Protein AF-A0A4V6J145-F1 (afdb_monomer)

Structure (mmCIF, N/CA/C/O backbone):
data_AF-A0A4V6J145-F1
#
_entry.id   AF-A0A4V6J145-F1
#
loop_
_atom_site.group_PDB
_atom_site.id
_atom_site.type_symbol
_atom_site.label_atom_id
_atom_site.label_alt_id
_atom_site.label_comp_id
_atom_site.label_asym_id
_atom_site.label_entity_id
_atom_site.label_seq_id
_atom_site.pdbx_PDB_ins_code
_atom_site.Cartn_x
_atom_site.Cartn_y
_atom_site.Cartn_z
_atom_site.occupancy
_atom_site.B_iso_or_equiv
_atom_site.auth_seq_id
_atom_site.auth_comp_id
_atom_site.auth_asym_id
_atom_site.auth_atom_id
_atom_site.pdbx_PDB_model_num
ATOM 1 N N . MET A 1 1 ? -6.367 24.114 -3.420 1.00 36.88 1 MET A N 1
ATOM 2 C CA . MET A 1 1 ? -6.242 22.857 -2.656 1.00 36.88 1 MET A CA 1
ATOM 3 C C . MET A 1 1 ? -6.137 21.725 -3.662 1.00 36.88 1 MET A C 1
ATOM 5 O O . MET A 1 1 ? -7.148 21.354 -4.236 1.00 36.88 1 MET A O 1
ATOM 9 N N . ASN A 1 2 ? -4.920 21.272 -3.963 1.00 49.28 2 ASN A N 1
ATOM 10 C CA . ASN A 1 2 ? -4.674 20.117 -4.842 1.00 49.28 2 ASN A CA 1
ATOM 11 C C . ASN A 1 2 ? -3.720 19.115 -4.160 1.00 49.28 2 ASN A C 1
ATOM 13 O O . ASN A 1 2 ? -3.048 18.320 -4.813 1.00 49.28 2 ASN A O 1
ATOM 17 N N . ASP A 1 3 ? -3.641 19.196 -2.829 1.00 46.34 3 ASP A N 1
ATOM 18 C CA . ASP A 1 3 ? -2.774 18.379 -1.993 1.00 46.34 3 ASP A CA 1
ATOM 19 C C . ASP A 1 3 ? -3.553 17.126 -1.585 1.00 46.34 3 ASP A C 1
ATOM 21 O O . ASP A 1 3 ? -4.634 17.217 -1.005 1.00 46.34 3 ASP A O 1
ATOM 25 N N . GLY A 1 4 ? -3.036 15.955 -1.958 1.00 54.66 4 GLY A N 1
ATOM 26 C CA . GLY A 1 4 ? -3.660 14.653 -1.686 1.00 54.66 4 GLY A CA 1
ATOM 27 C C . GLY A 1 4 ? -3.615 13.670 -2.859 1.00 54.66 4 GLY A C 1
ATOM 28 O O . GLY A 1 4 ? -3.734 12.464 -2.650 1.00 54.66 4 GLY A O 1
ATOM 29 N N . ILE A 1 5 ? -3.377 14.143 -4.089 1.00 59.38 5 ILE A N 1
ATOM 30 C CA . ILE A 1 5 ? -3.300 13.273 -5.274 1.00 59.38 5 ILE A CA 1
ATOM 31 C C . ILE A 1 5 ? -1.866 12.763 -5.454 1.00 59.38 5 ILE A C 1
ATOM 33 O O . ILE A 1 5 ? -1.066 13.265 -6.248 1.00 59.38 5 ILE A O 1
ATOM 37 N N . THR A 1 6 ? -1.550 11.708 -4.713 1.00 62.00 6 THR A N 1
ATOM 38 C CA . THR A 1 6 ? -0.327 10.918 -4.883 1.00 62.00 6 THR A CA 1
ATOM 39 C C . THR A 1 6 ? -0.515 9.965 -6.058 1.00 62.00 6 THR A C 1
ATOM 41 O O . THR A 1 6 ? -0.659 8.789 -5.795 1.00 62.00 6 THR A O 1
ATOM 44 N N . GLN A 1 7 ? -0.614 10.469 -7.307 1.00 73.06 7 GLN A N 1
ATOM 45 C CA . GLN A 1 7 ? -0.845 9.681 -8.549 1.00 73.06 7 GLN A CA 1
ATOM 46 C C . GLN A 1 7 ? -0.241 8.268 -8.449 1.00 73.06 7 GLN A C 1
ATOM 48 O O . GLN A 1 7 ? 0.952 8.112 -8.715 1.00 73.06 7 GLN A O 1
ATOM 53 N N . PRO A 1 8 ? -1.020 7.274 -7.991 1.00 79.38 8 PRO A N 1
ATOM 54 C CA . PRO A 1 8 ? -0.438 6.015 -7.587 1.00 79.38 8 PRO A CA 1
ATOM 55 C C . PRO A 1 8 ? -0.488 5.056 -8.765 1.00 79.38 8 PRO A C 1
ATOM 57 O O . PRO A 1 8 ? -1.292 5.221 -9.687 1.00 79.38 8 PRO A O 1
ATOM 60 N N . PHE A 1 9 ? 0.352 4.035 -8.722 1.00 81.88 9 PHE A N 1
ATOM 61 C CA . PHE A 1 9 ? 0.341 2.991 -9.734 1.00 81.88 9 PHE A CA 1
ATOM 62 C C . PHE A 1 9 ? -0.592 1.871 -9.289 1.00 81.88 9 PHE A C 1
ATOM 64 O O . PHE A 1 9 ? -0.608 1.505 -8.116 1.00 81.88 9 PHE A O 1
ATOM 71 N N . LEU A 1 10 ? -1.373 1.327 -10.217 1.00 86.00 10 LEU A N 1
ATOM 72 C CA . LEU A 1 10 ? -2.077 0.068 -10.006 1.00 86.00 10 LEU A CA 1
ATOM 73 C C . LEU A 1 10 ? -1.182 -1.047 -10.546 1.00 86.00 10 LEU A C 1
ATOM 75 O O . LEU A 1 10 ? -0.978 -1.129 -11.756 1.00 86.00 10 LEU A O 1
ATOM 79 N N . CYS A 1 11 ? -0.642 -1.877 -9.658 1.00 83.56 11 CYS A N 1
ATOM 80 C CA . CYS A 1 11 ? 0.274 -2.952 -10.029 1.00 83.56 11 CYS A CA 1
ATOM 81 C C . CYS A 1 11 ? -0.318 -4.311 -9.681 1.00 83.56 11 CYS A C 1
ATOM 83 O O . CYS A 1 11 ? -0.888 -4.482 -8.607 1.00 83.56 11 CYS A O 1
ATOM 85 N N . SER A 1 12 ? -0.127 -5.286 -10.564 1.00 88.00 12 SER A N 1
ATOM 86 C CA . SER A 1 12 ? -0.385 -6.694 -10.264 1.00 88.00 12 SER A CA 1
ATOM 87 C C . SER A 1 12 ? 0.880 -7.341 -9.709 1.00 88.00 12 SER A C 1
ATOM 89 O O . SER A 1 12 ? 1.972 -7.108 -10.229 1.00 88.00 12 SER A O 1
ATOM 91 N N . CYS A 1 13 ? 0.735 -8.154 -8.669 1.00 85.50 13 CYS A N 1
ATOM 92 C CA . CYS A 1 13 ? 1.840 -8.846 -8.014 1.00 85.50 13 CYS A CA 1
ATOM 93 C C . CYS A 1 13 ? 1.794 -10.359 -8.279 1.00 85.50 13 CYS A C 1
ATOM 95 O O . CYS A 1 13 ? 0.816 -10.904 -8.791 1.00 85.50 13 CYS A O 1
ATOM 97 N N . GLN A 1 14 ? 2.888 -11.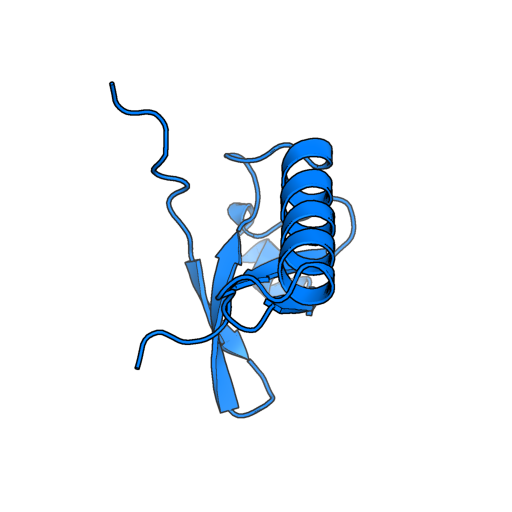047 -7.941 1.00 86.06 14 GLN A N 1
ATOM 98 C CA . GLN A 1 14 ? 3.063 -12.491 -8.165 1.00 86.06 14 GLN A CA 1
ATOM 99 C C . GLN A 1 14 ? 2.070 -13.365 -7.379 1.00 86.06 14 GLN A C 1
ATOM 101 O O . GLN A 1 14 ? 1.866 -14.525 -7.722 1.00 86.06 14 GLN A O 1
ATOM 106 N N . ASP A 1 15 ? 1.440 -12.809 -6.346 1.00 85.69 15 ASP A N 1
ATOM 107 C CA . ASP A 1 15 ? 0.370 -13.439 -5.570 1.00 85.69 15 ASP A CA 1
ATOM 108 C C . ASP A 1 15 ? -0.996 -13.424 -6.284 1.00 85.69 15 ASP A C 1
ATOM 110 O O . ASP A 1 15 ? -1.980 -13.933 -5.748 1.00 85.69 15 ASP A O 1
ATOM 114 N N . GLY A 1 16 ? -1.068 -12.847 -7.488 1.00 87.62 16 GLY A N 1
ATOM 115 C CA . GLY A 1 16 ? -2.292 -12.728 -8.275 1.00 87.62 16 GLY A CA 1
ATOM 116 C C . GLY A 1 16 ? -3.216 -11.593 -7.828 1.00 87.62 16 GLY A C 1
ATOM 117 O O . GLY A 1 16 ? -4.335 -11.500 -8.332 1.00 87.62 16 GLY A O 1
ATOM 118 N N . LEU A 1 17 ? -2.778 -10.731 -6.903 1.00 86.56 17 LEU A N 1
ATOM 119 C CA . LEU A 1 17 ? -3.546 -9.584 -6.421 1.00 86.56 17 LEU A CA 1
ATOM 120 C C . LEU A 1 17 ? -3.067 -8.274 -7.059 1.00 86.56 17 LEU A C 1
ATOM 122 O O . LEU A 1 17 ? -1.957 -8.171 -7.587 1.00 86.56 17 LEU A O 1
ATOM 126 N N . SER A 1 18 ? -3.925 -7.254 -6.996 1.00 85.81 18 SER A N 1
ATOM 127 C CA . SER A 1 18 ? -3.620 -5.902 -7.464 1.00 85.81 18 SER A CA 1
ATOM 128 C C . SER A 1 18 ? -3.505 -4.924 -6.300 1.00 85.81 18 SER A C 1
ATOM 130 O O . SER A 1 18 ? -4.329 -4.914 -5.385 1.00 85.81 18 SER A O 1
ATOM 132 N N . TYR A 1 19 ? -2.500 -4.061 -6.377 1.00 84.12 19 TYR A N 1
ATOM 133 C CA . TYR A 1 19 ? -2.098 -3.157 -5.315 1.00 84.12 19 TYR A CA 1
ATOM 134 C C . TYR A 1 19 ? -2.015 -1.717 -5.806 1.00 84.12 19 TYR A C 1
ATOM 136 O O . TYR A 1 19 ? -1.587 -1.451 -6.930 1.00 84.12 19 TYR A O 1
ATOM 144 N N . ILE A 1 20 ? -2.365 -0.781 -4.921 1.00 84.81 20 ILE A N 1
ATOM 145 C CA . ILE A 1 20 ? -2.097 0.641 -5.121 1.00 84.81 20 ILE A CA 1
ATOM 146 C C . ILE A 1 20 ? -0.707 0.939 -4.563 1.00 84.81 20 ILE A C 1
ATOM 148 O O . ILE A 1 20 ? -0.473 0.876 -3.352 1.00 84.81 20 ILE A O 1
ATOM 152 N N . VAL A 1 21 ? 0.210 1.256 -5.470 1.00 81.69 21 VAL A N 1
ATOM 153 C CA . VAL A 1 21 ? 1.633 1.446 -5.207 1.00 81.69 21 VAL A CA 1
ATOM 154 C C . VAL A 1 21 ? 1.963 2.921 -5.166 1.00 81.69 21 VAL A C 1
ATOM 156 O O . VAL A 1 21 ? 1.683 3.670 -6.108 1.00 81.69 21 VAL A O 1
ATOM 159 N N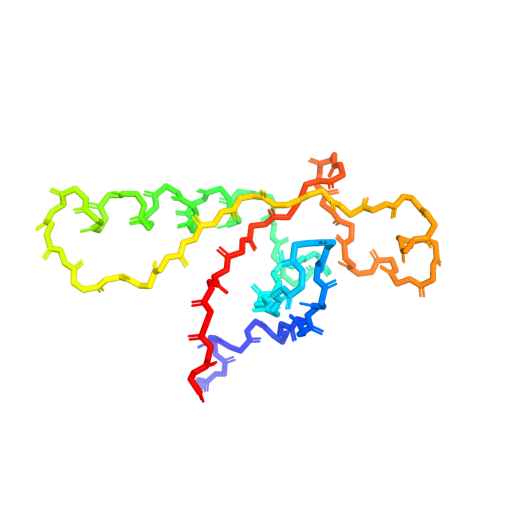 . LYS A 1 22 ? 2.616 3.328 -4.084 1.00 79.25 22 LYS A N 1
ATOM 160 C CA . LYS A 1 22 ? 3.135 4.679 -3.923 1.00 79.25 22 LYS A CA 1
ATOM 161 C C . LYS A 1 22 ? 4.655 4.650 -4.012 1.00 79.25 22 LYS A C 1
ATOM 163 O O . LYS A 1 22 ? 5.324 4.015 -3.199 1.00 79.25 22 LYS A O 1
ATOM 168 N N . GLY A 1 23 ? 5.180 5.343 -5.017 1.00 74.44 23 GLY A N 1
ATOM 169 C CA . GLY A 1 23 ? 6.607 5.434 -5.317 1.00 74.44 23 GLY A CA 1
ATOM 170 C C . GLY A 1 23 ? 7.095 6.876 -5.439 1.00 74.44 23 GLY A C 1
ATOM 171 O O . GLY A 1 23 ? 6.387 7.840 -5.125 1.00 74.44 23 GLY A O 1
ATOM 172 N N . ARG A 1 24 ? 8.336 7.023 -5.899 1.00 68.56 24 ARG A N 1
ATOM 173 C CA . ARG A 1 24 ? 8.910 8.316 -6.294 1.00 68.56 24 ARG A CA 1
ATOM 174 C C . ARG A 1 24 ? 8.350 8.749 -7.666 1.00 68.56 24 ARG A C 1
ATOM 176 O O . ARG A 1 24 ? 7.519 8.057 -8.235 1.00 68.56 24 ARG A O 1
ATOM 183 N N . PRO A 1 25 ? 8.664 9.956 -8.169 1.00 60.25 25 PRO A N 1
ATOM 184 C CA . PRO A 1 25 ? 9.294 11.098 -7.496 1.00 60.25 25 PRO A CA 1
ATOM 185 C C . PRO A 1 25 ? 8.367 11.845 -6.523 1.00 60.25 25 PRO A C 1
ATOM 187 O O . PRO A 1 25 ? 8.829 12.746 -5.829 1.00 60.25 25 PRO A O 1
ATOM 190 N N . LYS A 1 26 ? 7.073 11.504 -6.454 1.00 69.00 26 LYS A N 1
ATOM 191 C CA . LYS A 1 26 ? 6.080 12.316 -5.728 1.00 69.00 26 LYS A CA 1
ATOM 192 C C . LYS A 1 26 ? 6.155 12.241 -4.209 1.00 69.00 26 LYS A C 1
ATOM 194 O O . LYS A 1 26 ? 5.691 13.168 -3.554 1.00 69.00 26 LYS A O 1
ATOM 199 N N . LEU A 1 27 ? 6.709 11.162 -3.663 1.00 72.00 27 LEU A N 1
ATOM 200 C CA . LEU A 1 27 ? 6.874 10.988 -2.225 1.00 72.00 27 LEU A CA 1
ATOM 201 C C . LEU A 1 27 ? 8.345 10.805 -1.868 1.00 72.00 27 LEU A C 1
ATOM 203 O O . LEU A 1 27 ? 9.076 10.006 -2.460 1.00 72.00 27 LEU A O 1
ATOM 207 N N . ARG A 1 28 ? 8.780 11.537 -0.848 1.00 77.50 28 ARG A N 1
ATOM 208 C CA . ARG A 1 28 ? 10.066 11.333 -0.188 1.00 77.50 28 ARG A CA 1
ATOM 209 C C . ARG A 1 28 ? 10.021 10.024 0.594 1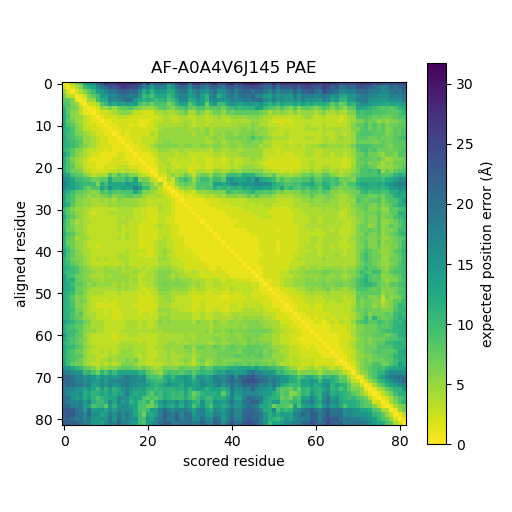.00 77.50 28 ARG A C 1
ATOM 211 O O . ARG A 1 28 ? 8.969 9.557 1.023 1.00 77.50 28 ARG A O 1
ATOM 218 N N . GLN A 1 29 ? 11.193 9.448 0.852 1.00 77.75 29 GLN A N 1
ATOM 219 C CA . GLN A 1 29 ? 11.287 8.209 1.635 1.00 77.75 29 GLN A CA 1
ATOM 220 C C . GLN A 1 29 ? 10.662 8.358 3.030 1.00 77.75 29 GLN A C 1
ATOM 222 O O . GLN A 1 29 ? 9.967 7.458 3.486 1.00 77.75 29 GLN A O 1
ATOM 227 N N . SER A 1 30 ? 10.867 9.503 3.685 1.00 82.69 30 SER A N 1
ATOM 228 C CA . SER A 1 30 ? 10.266 9.797 4.988 1.00 82.69 30 SER A CA 1
ATOM 229 C C . SER A 1 30 ? 8.737 9.804 4.950 1.00 82.69 30 SER A C 1
ATOM 2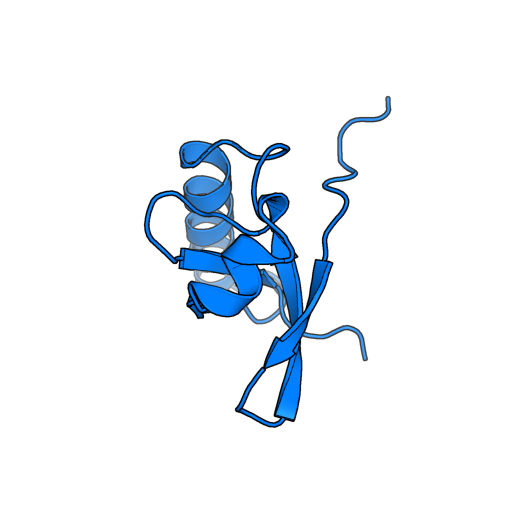31 O O . SER A 1 30 ? 8.114 9.414 5.930 1.00 82.69 30 SER A O 1
ATOM 233 N N . GLU A 1 31 ? 8.127 10.199 3.831 1.00 83.50 31 GLU A N 1
ATOM 234 C CA . GLU A 1 31 ? 6.670 10.227 3.664 1.00 83.50 31 GLU A CA 1
ATOM 235 C C . GLU A 1 31 ? 6.106 8.817 3.473 1.00 83.50 31 GLU A C 1
ATOM 237 O O . GLU A 1 31 ? 5.103 8.481 4.093 1.00 83.50 31 GLU A O 1
ATOM 242 N N . LEU A 1 32 ? 6.794 7.957 2.711 1.00 80.12 32 LEU A N 1
ATOM 243 C CA . LEU A 1 32 ? 6.433 6.538 2.585 1.00 80.12 32 LEU A CA 1
ATOM 244 C C . LEU A 1 32 ? 6.537 5.799 3.928 1.00 80.12 32 LEU A C 1
ATOM 246 O O . LEU A 1 32 ? 5.659 5.006 4.271 1.00 80.12 32 LEU A O 1
ATOM 250 N N . VAL A 1 33 ? 7.590 6.083 4.702 1.00 83.81 33 VAL A N 1
ATOM 251 C CA . VAL A 1 33 ? 7.777 5.524 6.050 1.00 83.81 33 VAL A CA 1
ATOM 252 C C . VAL A 1 33 ? 6.701 6.039 7.007 1.00 83.81 33 VAL A C 1
ATOM 254 O O . VAL A 1 33 ? 6.109 5.245 7.735 1.00 83.81 33 VAL A O 1
ATOM 257 N N . ALA A 1 34 ? 6.408 7.342 6.989 1.00 86.88 34 ALA A N 1
ATOM 258 C CA . ALA A 1 34 ? 5.352 7.925 7.810 1.00 86.88 34 ALA A CA 1
ATOM 259 C C . ALA A 1 34 ? 3.984 7.315 7.480 1.00 86.88 34 ALA A C 1
ATOM 261 O O . ALA A 1 34 ? 3.242 6.967 8.396 1.00 86.88 34 ALA A O 1
ATOM 262 N N . GLU A 1 35 ? 3.676 7.112 6.195 1.00 84.81 35 GLU A N 1
ATOM 263 C CA . GLU A 1 35 ? 2.442 6.453 5.769 1.00 84.81 35 GLU A CA 1
ATOM 264 C C . GLU A 1 35 ? 2.359 5.024 6.327 1.00 84.81 35 GLU A C 1
ATOM 266 O O . GLU A 1 35 ? 1.369 4.674 6.970 1.00 84.81 35 GLU A O 1
ATOM 271 N N . PHE A 1 36 ? 3.425 4.233 6.188 1.00 86.12 36 PHE A N 1
ATOM 272 C CA . PHE A 1 36 ? 3.472 2.859 6.695 1.00 86.12 36 PHE A CA 1
ATOM 273 C C . PHE A 1 36 ? 3.327 2.770 8.224 1.00 86.12 36 PHE A C 1
ATOM 275 O O . PHE A 1 36 ? 2.591 1.923 8.739 1.00 86.12 36 PHE A O 1
ATOM 282 N N . ILE A 1 37 ? 3.998 3.661 8.964 1.00 90.88 37 ILE A N 1
ATOM 283 C CA . ILE A 1 37 ? 3.889 3.737 10.428 1.00 90.88 37 ILE A CA 1
ATOM 284 C C . ILE A 1 37 ? 2.476 4.170 10.829 1.00 90.88 37 ILE A C 1
ATOM 286 O O . ILE A 1 37 ? 1.877 3.56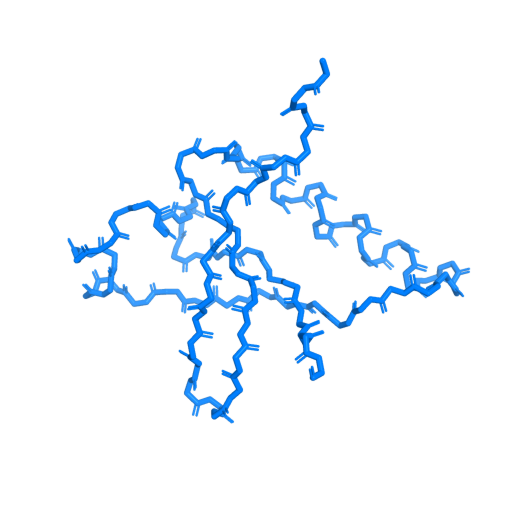2 11.713 1.00 90.88 37 ILE A O 1
ATOM 290 N N . SER A 1 38 ? 1.914 5.184 10.167 1.00 90.12 38 SER A N 1
ATOM 291 C CA . SER A 1 38 ? 0.568 5.681 10.466 1.00 90.12 38 SER A CA 1
ATOM 292 C C . SER A 1 38 ? -0.510 4.618 10.241 1.00 90.12 38 SER A C 1
ATOM 294 O O . SER A 1 38 ? -1.419 4.499 11.059 1.00 90.12 38 SER A O 1
ATOM 296 N N . ALA A 1 39 ? -0.371 3.788 9.202 1.00 88.94 39 ALA A N 1
ATOM 297 C CA . ALA A 1 39 ? -1.278 2.678 8.936 1.00 88.94 39 ALA A CA 1
ATOM 298 C C . ALA A 1 39 ? -1.192 1.597 10.030 1.00 88.94 39 ALA A C 1
ATOM 300 O O . ALA A 1 39 ? -2.218 1.110 10.512 1.00 88.94 39 ALA A O 1
ATOM 301 N N . HIS A 1 40 ? 0.021 1.281 10.503 1.00 92.12 40 HIS A N 1
ATOM 302 C CA . HIS A 1 40 ? 0.214 0.403 11.662 1.00 92.12 40 HIS A CA 1
ATOM 303 C C . HIS A 1 40 ? -0.435 0.959 12.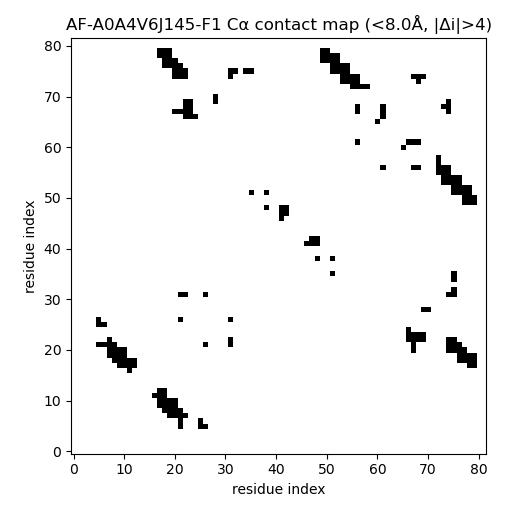928 1.00 92.12 40 HIS A C 1
ATOM 305 O O . HIS A 1 40 ? -1.133 0.220 13.623 1.00 92.12 40 HIS A O 1
ATOM 311 N N . LEU A 1 41 ? -0.227 2.245 13.215 1.00 95.19 41 LEU A N 1
ATOM 312 C CA . LEU A 1 41 ? -0.815 2.909 14.377 1.00 95.19 41 LEU A CA 1
ATOM 313 C C . LEU A 1 41 ? -2.344 2.903 14.304 1.00 95.19 41 LEU A C 1
ATOM 315 O O . LEU A 1 41 ? -2.991 2.511 15.269 1.00 95.19 41 LEU A O 1
ATOM 319 N N . ALA A 1 42 ? -2.927 3.255 13.156 1.00 93.56 42 ALA A N 1
ATOM 320 C CA . ALA A 1 42 ? -4.373 3.230 12.953 1.00 93.56 42 ALA A CA 1
ATOM 321 C C . ALA A 1 42 ? -4.961 1.836 13.221 1.00 93.56 42 ALA A C 1
ATOM 323 O O . ALA A 1 42 ? -5.946 1.716 13.949 1.00 93.56 42 ALA A O 1
ATOM 324 N N . ARG A 1 43 ? -4.306 0.779 12.718 1.00 92.62 43 ARG A N 1
ATOM 325 C CA . ARG A 1 43 ? -4.712 -0.608 12.977 1.00 92.62 43 ARG A CA 1
ATOM 326 C C . ARG A 1 43 ? -4.640 -0.967 14.464 1.00 92.62 43 ARG A C 1
ATOM 328 O O . ARG A 1 43 ? -5.558 -1.596 14.977 1.00 92.62 43 ARG A O 1
ATOM 335 N N . GLN A 1 44 ? -3.579 -0.558 15.164 1.00 95.69 44 GLN A N 1
ATOM 336 C CA . GLN A 1 44 ? -3.437 -0.799 16.608 1.00 95.69 44 GLN A CA 1
ATOM 337 C C . GLN A 1 44 ? -4.462 -0.026 17.446 1.00 95.69 44 GLN A C 1
ATOM 339 O O . GLN A 1 44 ? -4.885 -0.508 18.491 1.00 95.69 44 GLN A O 1
ATOM 344 N N . LEU A 1 45 ? -4.896 1.143 16.973 1.00 97.19 45 LEU A N 1
ATOM 345 C CA . LEU A 1 45 ? -5.961 1.936 17.589 1.00 97.19 45 LEU A CA 1
ATOM 346 C C . LEU A 1 45 ? -7.373 1.417 17.259 1.00 97.19 45 LEU A C 1
ATOM 348 O O . LEU A 1 45 ? -8.353 2.007 17.706 1.00 97.19 45 LEU A O 1
ATOM 352 N N . GLY A 1 46 ? -7.499 0.342 16.472 1.00 95.69 46 GLY A N 1
ATOM 353 C CA . GLY A 1 46 ? -8.791 -0.205 16.052 1.00 95.69 46 GLY A CA 1
ATOM 354 C C . GLY A 1 46 ? -9.538 0.676 15.046 1.00 95.69 46 GLY A C 1
ATOM 355 O O . GLY A 1 46 ? -10.745 0.516 14.869 1.00 95.69 46 GLY A O 1
ATOM 356 N N . LEU A 1 47 ? -8.847 1.615 14.392 1.00 94.44 47 LEU A N 1
ATOM 357 C CA . LEU A 1 47 ? -9.446 2.442 13.352 1.00 94.44 47 LEU A CA 1
ATOM 358 C C . LEU A 1 47 ? -9.630 1.624 12.065 1.00 94.44 47 LEU A C 1
ATOM 360 O O . LEU A 1 47 ? -8.759 0.814 11.727 1.00 94.44 47 LEU A O 1
ATOM 364 N N . PRO A 1 48 ? -10.707 1.867 11.295 1.00 88.56 48 PRO A N 1
ATOM 365 C CA . PRO A 1 48 ? -10.844 1.312 9.958 1.00 88.56 48 PRO A CA 1
ATOM 366 C C . PRO A 1 48 ? -9.651 1.725 9.091 1.00 88.56 48 PRO A C 1
ATOM 368 O O . PRO A 1 48 ? -9.463 2.898 8.769 1.00 88.56 48 PRO A O 1
ATOM 371 N N . SER A 1 49 ? -8.842 0.747 8.707 1.00 82.69 49 SER A N 1
ATOM 372 C CA . SER A 1 49 ? -7.710 0.922 7.806 1.00 82.69 49 SER A CA 1
ATOM 373 C C . SER A 1 49 ? -7.717 -0.234 6.817 1.00 82.69 49 SER A C 1
ATOM 375 O O . SER A 1 49 ? -7.927 -1.370 7.242 1.00 82.69 49 SER A O 1
ATOM 377 N N . PRO A 1 50 ? -7.488 0.012 5.518 1.00 81.44 50 PRO A N 1
ATOM 378 C CA . PRO A 1 50 ? -7.273 -1.086 4.590 1.00 81.44 50 PRO A CA 1
ATOM 379 C C . PRO A 1 50 ? -5.980 -1.818 4.935 1.00 81.44 50 PRO A C 1
ATOM 381 O O . PRO A 1 50 ? -5.095 -1.258 5.596 1.00 81.44 50 PRO A O 1
ATOM 384 N N . ASP A 1 51 ? -5.871 -3.046 4.441 1.00 85.12 51 ASP A N 1
ATOM 385 C CA . ASP A 1 51 ? -4.631 -3.803 4.506 1.00 85.12 51 ASP A CA 1
ATOM 386 C C . ASP A 1 51 ? -3.519 -3.064 3.762 1.00 85.12 51 ASP A C 1
ATOM 388 O O . ASP A 1 51 ? -3.743 -2.338 2.789 1.00 85.12 51 ASP A O 1
ATOM 392 N N . PHE A 1 52 ? -2.295 -3.236 4.238 1.00 86.69 52 PHE A N 1
ATOM 393 C CA . PHE A 1 52 ? -1.130 -2.569 3.688 1.00 86.69 52 PHE A CA 1
ATOM 394 C C . PHE A 1 52 ? 0.098 -3.457 3.880 1.00 86.69 52 PHE A C 1
ATOM 396 O O . PHE A 1 52 ? 0.187 -4.235 4.833 1.00 86.69 52 PHE A O 1
ATOM 403 N N . CYS A 1 53 ? 1.044 -3.356 2.956 1.00 85.38 53 CYS A N 1
ATOM 404 C CA . CYS A 1 53 ? 2.276 -4.134 2.968 1.00 85.38 53 CYS A CA 1
ATOM 405 C C . CYS A 1 53 ? 3.409 -3.344 2.307 1.00 85.38 53 CYS A C 1
ATOM 407 O O . CYS A 1 53 ? 3.202 -2.268 1.744 1.00 85.38 53 CYS A O 1
ATOM 409 N N . ILE A 1 54 ? 4.623 -3.874 2.410 1.00 84.00 54 ILE A N 1
ATOM 410 C CA . ILE A 1 54 ? 5.762 -3.448 1.599 1.00 84.00 54 ILE A CA 1
ATOM 411 C C . ILE A 1 54 ? 5.906 -4.501 0.505 1.00 84.00 54 ILE A C 1
ATOM 413 O O . ILE A 1 54 ? 5.906 -5.691 0.818 1.00 84.00 54 ILE A O 1
ATOM 417 N N . VAL A 1 55 ? 6.044 -4.081 -0.749 1.00 79.56 55 VAL A N 1
ATOM 418 C CA . VAL A 1 55 ? 6.457 -4.969 -1.841 1.00 79.56 55 VAL A CA 1
ATOM 419 C C . VAL A 1 55 ? 7.777 -4.519 -2.439 1.00 79.56 55 VAL A C 1
ATOM 421 O O . VAL A 1 55 ? 8.165 -3.345 -2.378 1.00 79.56 55 VAL A O 1
ATOM 424 N N . GLU A 1 56 ? 8.451 -5.496 -3.019 1.00 81.81 56 GLU A N 1
ATOM 425 C CA . GLU A 1 56 ? 9.675 -5.317 -3.769 1.00 81.81 56 GLU A CA 1
ATOM 426 C C . GLU A 1 56 ? 9.348 -5.153 -5.256 1.00 81.81 56 GLU A C 1
ATOM 428 O O . GLU A 1 56 ? 8.547 -5.904 -5.815 1.00 81.81 56 GLU A O 1
ATOM 433 N N . VAL A 1 57 ? 9.955 -4.157 -5.897 1.00 81.06 57 VAL A N 1
ATOM 434 C CA . VAL A 1 57 ? 9.840 -3.939 -7.340 1.00 81.06 57 VAL A CA 1
ATOM 435 C C . VAL A 1 57 ? 11.131 -4.416 -7.996 1.00 81.06 57 VAL A C 1
ATOM 437 O O . VAL A 1 57 ? 12.217 -3.952 -7.644 1.00 81.06 57 VAL A O 1
ATOM 440 N N . GLY A 1 58 ? 11.007 -5.344 -8.947 1.00 83.81 58 GLY A N 1
ATOM 441 C CA . GLY A 1 58 ? 12.139 -5.879 -9.702 1.00 83.81 58 GLY A CA 1
ATOM 442 C C . GLY A 1 58 ? 12.905 -4.789 -10.455 1.00 83.81 58 GLY A C 1
ATOM 443 O O . GLY A 1 58 ? 12.330 -3.796 -10.906 1.00 83.81 58 GLY A O 1
ATOM 444 N N . ASN A 1 59 ? 14.222 -4.966 -10.588 1.00 83.75 59 ASN A N 1
ATOM 445 C CA . ASN A 1 59 ? 15.078 -4.003 -11.290 1.00 83.75 59 ASN A CA 1
ATOM 446 C C . ASN A 1 59 ? 14.693 -3.842 -12.767 1.00 83.75 59 ASN A C 1
ATOM 448 O O . ASN A 1 59 ? 14.805 -2.743 -13.299 1.00 83.75 59 ASN A O 1
ATOM 452 N N . ASP A 1 60 ? 14.218 -4.914 -13.397 1.00 87.12 60 ASP A N 1
ATOM 453 C CA . ASP A 1 60 ? 13.661 -4.917 -14.748 1.00 87.12 60 ASP A CA 1
ATOM 454 C C . ASP A 1 60 ? 12.456 -3.974 -14.846 1.00 87.12 60 ASP A C 1
ATOM 456 O O . ASP A 1 60 ? 12.417 -3.100 -15.705 1.00 87.12 60 ASP A O 1
ATOM 460 N N . ILE A 1 61 ? 11.512 -4.060 -13.906 1.00 85.06 61 ILE A N 1
ATOM 461 C CA . ILE A 1 61 ? 10.353 -3.160 -13.855 1.00 85.06 61 ILE A CA 1
ATOM 462 C C . ILE A 1 61 ? 10.798 -1.715 -13.606 1.00 85.06 61 ILE A C 1
ATOM 464 O O . ILE A 1 61 ? 10.266 -0.803 -14.231 1.00 85.06 61 ILE A O 1
ATOM 468 N N . ILE A 1 62 ? 11.780 -1.491 -12.726 1.00 83.75 62 ILE A N 1
ATOM 469 C CA . ILE A 1 62 ? 12.328 -0.152 -12.456 1.00 83.75 62 ILE A CA 1
ATOM 470 C C . ILE A 1 62 ? 13.001 0.438 -13.704 1.00 83.75 62 ILE A C 1
ATOM 472 O O . ILE A 1 62 ? 12.924 1.646 -13.914 1.00 83.75 62 ILE A O 1
ATOM 476 N N . GLU A 1 63 ? 13.646 -0.379 -14.537 1.00 86.25 63 GLU A N 1
ATOM 477 C CA . GLU A 1 63 ? 14.245 0.069 -15.799 1.00 86.25 63 GLU A CA 1
ATOM 478 C C . GLU A 1 63 ? 13.177 0.577 -16.780 1.00 86.25 63 GLU A C 1
ATOM 480 O O . GLU A 1 63 ? 13.348 1.638 -17.380 1.00 86.25 63 GLU A O 1
ATOM 485 N N . TYR A 1 64 ? 12.040 -0.121 -16.879 1.00 86.19 64 TYR A N 1
ATOM 486 C CA . TYR A 1 64 ? 10.903 0.312 -17.701 1.00 86.19 64 TYR A CA 1
ATOM 487 C C . TYR A 1 64 ? 10.089 1.457 -17.071 1.00 86.19 64 TYR A C 1
ATOM 489 O O . TYR A 1 64 ? 9.547 2.298 -17.789 1.00 86.19 64 TYR A O 1
ATOM 497 N N . MET A 1 65 ? 9.977 1.494 -15.741 1.00 82.88 65 MET A N 1
ATOM 498 C CA . MET A 1 65 ? 9.167 2.444 -14.969 1.00 82.88 65 MET A CA 1
ATOM 499 C C . MET A 1 65 ? 9.968 3.017 -13.785 1.00 82.88 65 MET A C 1
ATOM 501 O O . MET A 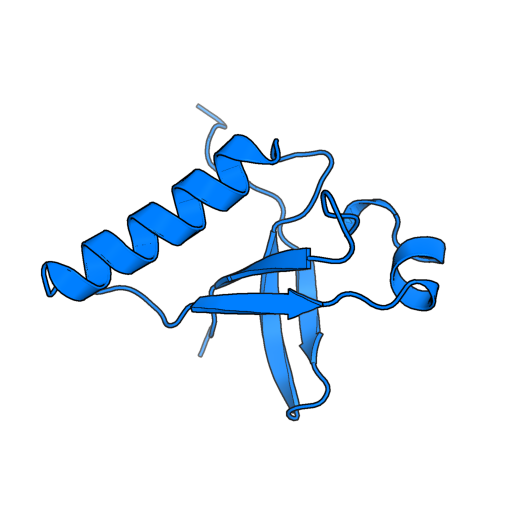1 65 ? 9.729 2.655 -12.627 1.00 82.88 65 MET A O 1
ATOM 505 N N . PRO A 1 66 ? 10.894 3.959 -14.041 1.00 80.31 66 PRO A N 1
ATOM 506 C CA . PRO A 1 66 ? 11.812 4.480 -13.024 1.00 80.31 66 PRO A CA 1
ATOM 507 C C . PRO A 1 66 ? 11.122 5.221 -11.872 1.00 80.31 66 PRO A C 1
ATOM 509 O O . PRO A 1 66 ? 11.694 5.335 -10.787 1.00 80.31 66 PRO A O 1
ATOM 512 N N . ASP A 1 67 ? 9.885 5.677 -12.061 1.00 77.88 67 ASP A N 1
ATOM 513 C CA . ASP A 1 67 ? 9.085 6.315 -11.011 1.00 77.88 67 ASP A CA 1
ATOM 514 C C . ASP A 1 67 ? 8.734 5.336 -9.871 1.00 77.88 67 ASP A C 1
ATOM 516 O O . ASP A 1 67 ? 8.662 5.717 -8.704 1.00 77.88 67 ASP A O 1
ATOM 520 N N . LEU A 1 68 ? 8.634 4.031 -10.143 1.00 76.62 68 LEU A N 1
ATOM 521 C CA . LEU A 1 68 ? 8.398 3.028 -9.094 1.00 76.62 68 LEU A CA 1
ATOM 522 C C . LEU A 1 68 ? 9.590 2.845 -8.139 1.00 76.62 68 LEU A C 1
ATOM 524 O O . LEU A 1 68 ? 9.484 2.126 -7.145 1.00 76.62 68 LEU A O 1
ATOM 528 N N . ARG A 1 69 ? 10.726 3.500 -8.401 1.00 73.75 69 ARG A N 1
ATOM 529 C CA . ARG A 1 69 ? 11.947 3.344 -7.616 1.00 73.75 69 ARG A CA 1
ATOM 530 C C . ARG A 1 69 ? 11.799 3.891 -6.193 1.00 73.75 69 ARG A C 1
ATOM 532 O O . ARG A 1 69 ? 11.736 5.100 -5.962 1.00 73.75 69 ARG A O 1
ATOM 539 N N . GLY A 1 70 ? 11.831 2.987 -5.221 1.00 64.00 70 GLY A N 1
ATOM 540 C CA . GLY A 1 70 ? 12.012 3.301 -3.807 1.00 64.00 70 GLY A CA 1
ATOM 541 C C . GLY A 1 70 ? 13.452 3.671 -3.431 1.00 64.00 70 GLY A C 1
ATOM 542 O O . GLY A 1 70 ? 14.367 3.672 -4.255 1.00 64.00 70 GLY A O 1
ATOM 543 N N . SER A 1 71 ? 13.669 3.992 -2.153 1.00 50.16 71 SER A N 1
ATOM 544 C CA . SER A 1 71 ? 15.020 4.049 -1.577 1.00 50.16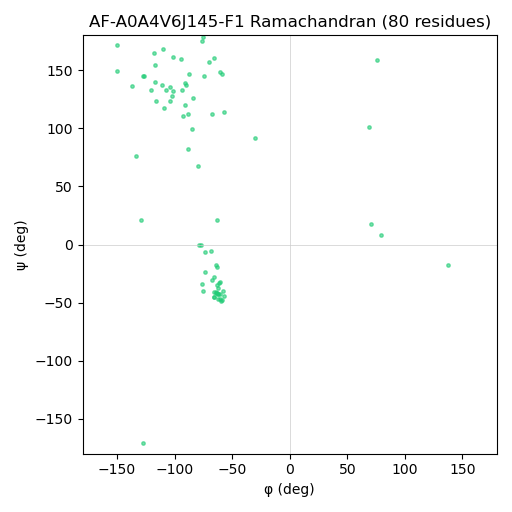 71 SER A CA 1
ATOM 545 C C . SER A 1 71 ? 15.394 2.633 -1.131 1.00 50.16 71 SER A C 1
ATOM 547 O O . SER A 1 71 ? 14.888 2.149 -0.119 1.00 50.16 71 SER A O 1
ATOM 549 N N . GLY A 1 72 ? 16.180 1.934 -1.956 1.00 51.69 72 GLY A N 1
ATOM 550 C CA . GLY A 1 72 ? 16.167 0.465 -2.003 1.00 51.69 72 GLY A CA 1
ATOM 551 C C . GLY A 1 72 ? 14.918 -0.021 -2.748 1.00 51.69 72 GLY A C 1
ATOM 552 O O . GLY A 1 72 ? 13.970 0.743 -2.883 1.00 51.69 72 GLY A O 1
ATOM 553 N N . SER A 1 73 ? 14.897 -1.243 -3.271 1.00 51.22 73 SER A N 1
ATOM 554 C CA . SER A 1 73 ? 13.855 -1.784 -4.172 1.00 51.22 73 SER A CA 1
ATOM 555 C C . SER A 1 73 ? 12.429 -1.893 -3.580 1.00 51.22 73 SER A C 1
ATOM 557 O O . SER A 1 73 ? 11.611 -2.659 -4.071 1.00 51.22 73 SER A O 1
ATOM 559 N N . TRP A 1 74 ? 12.117 -1.139 -2.527 1.00 50.81 74 TRP A N 1
ATOM 560 C CA . TRP A 1 74 ? 10.929 -1.213 -1.686 1.00 50.81 74 TRP A CA 1
ATOM 561 C C . TRP A 1 74 ? 9.976 -0.044 -1.946 1.00 50.81 74 TRP A C 1
ATOM 563 O O . TRP A 1 74 ? 10.385 1.119 -1.908 1.00 50.81 74 TRP A O 1
ATOM 573 N N . ALA A 1 75 ? 8.688 -0.330 -2.101 1.00 57.81 75 ALA A N 1
ATOM 574 C CA . ALA A 1 75 ? 7.627 0.677 -2.050 1.00 57.81 75 ALA A CA 1
ATOM 575 C C . ALA A 1 75 ? 6.653 0.386 -0.890 1.00 57.81 75 ALA A C 1
ATOM 577 O O . ALA A 1 75 ? 6.682 -0.687 -0.287 1.00 57.81 75 ALA A O 1
ATOM 578 N N . SER A 1 76 ? 5.821 1.363 -0.526 1.00 55.25 76 SER A N 1
ATOM 579 C CA . SER A 1 76 ? 4.763 1.188 0.481 1.00 55.25 76 SER A CA 1
ATOM 580 C C . SER A 1 76 ? 3.416 1.086 -0.229 1.00 55.25 76 SER A C 1
ATOM 582 O O . SER A 1 76 ? 3.157 1.841 -1.173 1.00 55.25 76 SER A O 1
ATOM 584 N N . PHE A 1 77 ? 2.578 0.137 0.190 1.00 65.06 77 PHE A N 1
ATOM 585 C CA . PHE A 1 77 ? 1.390 -0.276 -0.555 1.00 65.06 77 PHE A CA 1
ATOM 586 C C . PHE A 1 77 ? 0.141 -0.218 0.297 1.00 65.06 77 PHE A C 1
ATOM 588 O O . PHE A 1 77 ? 0.155 -0.565 1.476 1.00 65.06 77 PHE A O 1
ATOM 595 N N . ARG A 1 78 ? -0.968 0.138 -0.348 1.00 55.91 78 ARG A N 1
ATOM 596 C CA . ARG A 1 78 ? -2.314 0.064 0.217 1.00 55.91 78 ARG A CA 1
ATOM 597 C C . ARG A 1 78 ? -3.109 -0.942 -0.615 1.00 55.91 78 ARG A C 1
ATOM 599 O O . ARG A 1 78 ? -3.176 -0.807 -1.838 1.00 55.91 78 ARG A 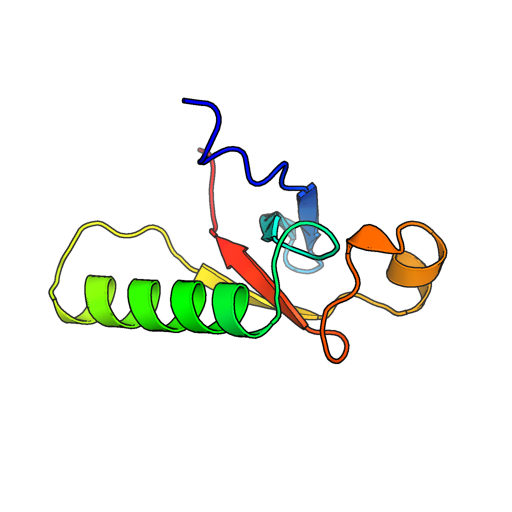O 1
ATOM 606 N N . ASN A 1 79 ? -3.658 -1.972 0.021 1.00 51.56 79 ASN A N 1
ATOM 607 C CA . ASN A 1 79 ? -4.394 -3.034 -0.657 1.00 51.56 79 ASN A CA 1
ATOM 608 C C . ASN A 1 79 ? -5.886 -2.679 -0.826 1.00 51.56 79 ASN A C 1
ATOM 610 O O . ASN A 1 79 ? -6.502 -2.050 0.036 1.00 51.56 79 ASN A O 1
ATOM 614 N N . LYS A 1 80 ? -6.408 -3.178 -1.950 1.00 45.12 80 LYS A N 1
ATOM 615 C CA . LYS A 1 80 ? -7.786 -3.461 -2.358 1.00 45.12 80 LYS A CA 1
ATOM 616 C C . LYS A 1 80 ? -8.741 -2.289 -2.602 1.00 45.12 80 LYS A C 1
ATOM 618 O O . LYS A 1 80 ? -9.370 -1.748 -1.697 1.00 45.12 80 LYS A O 1
ATOM 623 N N . ILE A 1 81 ? -8.924 -1.999 -3.891 1.00 41.62 81 ILE A N 1
ATOM 624 C CA . ILE A 1 81 ? -10.209 -1.547 -4.436 1.00 41.62 81 ILE A CA 1
ATOM 625 C C . ILE A 1 81 ? -11.013 -2.829 -4.720 1.00 41.62 81 ILE A C 1
ATOM 627 O O . ILE A 1 81 ? -10.470 -3.752 -5.328 1.00 41.62 81 ILE A O 1
ATOM 631 N N . TYR A 1 82 ? -12.231 -2.914 -4.179 1.00 38.41 82 TYR A N 1
ATOM 632 C CA . TYR A 1 82 ? -13.170 -4.025 -4.392 1.00 38.41 82 TYR A CA 1
ATOM 633 C C . TYR A 1 82 ? -13.716 -4.041 -5.817 1.00 38.41 82 TYR A C 1
ATOM 635 O O . TYR A 1 82 ? -13.924 -2.934 -6.365 1.00 38.41 82 TYR A O 1
#

Mean predicted aligned error: 7.09 Å

Sequence (82 aa):
MNDGITQPFLCSCQDGLSYIVKGRPKLRQSELVAEFISAHLARQLGLPSPDFCIVEVGNDIIEYMPDLRGSGSWASFRNKIY

Foldseek 3Di:
DPPDCQVWDFDQDPVRFTWTWRFDDSDDLVRQVVVVVVLVVCVVVVHDFADKDKDFDDPVVCVVPVRSDDPHRIIIIGDDDD

Secondary structure (DSSP, 8-state):
--TT----EEEE-TTS-EEEEE-TTTS-HHHHHHHHHHHHHHHHTT-----EEEEEPPHHHHHH-GGG--SSSEEEEEE---

Solvent-accessible surface area (backbone atoms only — not comparable to full-atom values): 4998 Å² total; per-residue (Å²): 139,82,85,82,78,70,87,56,44,83,43,78,48,97,87,77,49,60,33,43,36,48,34,30,87,86,46,56,68,70,53,46,50,48,52,54,51,50,54,52,50,37,50,75,71,69,43,97,66,72,57,66,52,74,51,76,57,54,69,71,55,31,71,78,39,60,44,60,44,35,88,59,58,42,33,43,35,45,44,68,85,132

Nearest PDB structures (foldseek):
  7mn1-assembly1_A  TM=3.652E-01  e=9.729E-01  Thermus thermophilus
  4kik-assembly1_B  TM=3.840E-01  e=4.502E+00  Homo sapiens
  3hfk-assembly1_D  TM=3.603E-01  e=5.812E+00  Pseudomonas reinekei
  3hf5-assembly2_C  TM=3.870E-01  e=6.195E+00  Pseudomonas reinekei

Organism: Raoultella terrigena (NCBI:txid577)

pLDDT: mean 76.39, std 15.16, range [36.88, 97.19]

InterPro domains:
  IPR046748 HipA-like kinase [PF20613] (1-67)

Radius of gyration: 12.94 Å; Cα contacts (8 Å, |Δi|>4): 116; chains: 1; bounding box: 29×36×35 Å